Protein AF-A0A661JWR0-F1 (afdb_monomer_lite)

Foldseek 3Di:
DQVVLVVQVVVVPVVPDHAAAECQPCQDLVRQQCLVVCPVRDDLLRYAPDCVDPQPNALVSVDPPVGAQADPVLSVVLNPDPDSVVSSVSSCVSNPRDCSNHVSVVVVPDDDDD

Secondary structure (DSSP, 8-state):
-HHHHHHHHHHHHTSS----EE-GGGGSTTTGGGHHHHHHHS-GGGEE----S-----SGGG-TTTSTT--HHHHHHHHH--SHHHHHHHHHHHTT--THHHHGGGGT--PPP-

Sequence (114 aa):
MKEFYALMKDANGGGEVRLLADISALFLSTRVPLIPEVLETFPPECLLHGSDFPIPIDGWPHLPWVTHSVTPREYIRICRTKNPLDRDVRIKRAHGFADTILENAEGVFRLPPL

pLDDT: mean 86.72, std 9.86, range [54.56, 95.38]

Radius of gyration: 15.14 Å; chains: 1; bounding box: 49×21×42 Å

Structure (mmCIF, N/CA/C/O backbone):
data_AF-A0A661JWR0-F1
#
_entry.id   AF-A0A661JWR0-F1
#
loop_
_atom_site.group_PDB
_atom_site.id
_atom_site.type_symbol
_atom_site.label_atom_id
_atom_site.label_alt_id
_atom_site.label_comp_id
_atom_site.label_asym_id
_atom_site.label_entity_id
_atom_site.label_seq_id
_atom_site.pdbx_PDB_ins_code
_atom_site.Cartn_x
_atom_site.Cartn_y
_atom_site.Cartn_z
_atom_site.occupancy
_atom_site.B_iso_or_equiv
_atom_site.auth_seq_id
_atom_site.auth_comp_id
_atom_site.auth_asym_id
_atom_site.auth_atom_id
_atom_site.pdbx_PDB_model_num
ATOM 1 N N . MET A 1 1 ? 6.157 7.082 12.798 1.00 85.94 1 MET A N 1
ATOM 2 C CA . MET A 1 1 ? 4.800 6.483 12.739 1.00 85.94 1 MET A CA 1
ATOM 3 C C . MET A 1 1 ? 4.319 5.771 14.010 1.00 85.94 1 MET A C 1
ATOM 5 O O . MET A 1 1 ? 3.113 5.651 14.188 1.00 85.94 1 MET A O 1
ATOM 9 N N . LYS A 1 2 ? 5.202 5.308 14.907 1.00 89.75 2 LYS A N 1
ATOM 10 C CA . LYS A 1 2 ? 4.819 4.508 16.092 1.00 89.75 2 LYS A CA 1
ATOM 11 C C . LYS A 1 2 ? 3.806 5.181 17.030 1.00 89.75 2 LYS A C 1
ATOM 13 O O . LYS A 1 2 ? 2.887 4.519 17.494 1.00 89.75 2 LYS A O 1
ATOM 18 N N . GLU A 1 3 ? 3.933 6.487 17.264 1.00 91.94 3 GLU A N 1
ATOM 19 C CA . GLU A 1 3 ? 2.968 7.260 18.067 1.00 91.94 3 GLU A CA 1
ATOM 20 C C . GLU A 1 3 ? 1.581 7.308 17.414 1.00 91.94 3 GLU A C 1
ATOM 22 O O . GLU A 1 3 ? 0.570 7.125 18.086 1.00 91.94 3 GLU A O 1
ATOM 27 N N . PHE A 1 4 ? 1.527 7.469 16.087 1.00 89.69 4 PHE A N 1
ATOM 28 C CA . PHE A 1 4 ? 0.268 7.438 15.343 1.00 89.69 4 PHE A CA 1
ATOM 29 C C . PHE A 1 4 ? -0.388 6.054 15.398 1.00 89.69 4 PHE A C 1
ATOM 31 O O . PHE A 1 4 ? -1.594 5.950 15.602 1.00 89.69 4 PHE A O 1
ATOM 38 N N . TYR A 1 5 ? 0.401 4.980 15.303 1.00 91.56 5 TYR A N 1
ATOM 39 C CA . TYR A 1 5 ? -0.122 3.632 15.518 1.00 91.56 5 TYR A CA 1
ATOM 40 C C . TYR A 1 5 ? -0.629 3.418 16.949 1.00 91.56 5 TYR A C 1
ATOM 42 O O . TYR A 1 5 ? -1.679 2.807 17.130 1.00 91.56 5 TYR A O 1
ATOM 50 N N . ALA A 1 6 ? 0.060 3.945 17.964 1.00 91.94 6 ALA A N 1
ATOM 51 C CA . ALA A 1 6 ? -0.410 3.871 19.346 1.00 91.94 6 ALA A CA 1
ATOM 52 C C . ALA A 1 6 ? -1.775 4.559 19.511 1.00 91.94 6 ALA A C 1
ATOM 54 O O . ALA A 1 6 ? -2.670 3.981 20.123 1.00 91.94 6 ALA A O 1
ATOM 55 N N . LEU A 1 7 ? -1.959 5.726 18.885 1.00 90.50 7 LEU A N 1
ATOM 56 C CA . LEU A 1 7 ? -3.245 6.421 18.826 1.00 90.50 7 LEU A CA 1
ATOM 57 C C . LEU A 1 7 ? -4.321 5.585 18.119 1.00 90.50 7 LEU A C 1
ATOM 59 O O . LEU A 1 7 ? -5.424 5.449 18.639 1.00 90.50 7 LEU A O 1
ATOM 63 N N . MET A 1 8 ? -4.012 4.984 16.964 1.00 89.75 8 MET A N 1
ATOM 64 C CA . MET A 1 8 ? -4.961 4.103 16.269 1.00 89.75 8 MET A CA 1
ATOM 65 C C . MET A 1 8 ? -5.347 2.889 17.118 1.00 89.75 8 MET A C 1
ATOM 67 O O . MET A 1 8 ? -6.509 2.491 17.139 1.00 89.75 8 MET A O 1
ATOM 71 N N . LYS A 1 9 ? -4.378 2.294 17.819 1.00 90.69 9 LYS A N 1
ATOM 72 C CA . LYS A 1 9 ? -4.603 1.145 18.696 1.00 90.69 9 LYS A CA 1
ATOM 73 C C . LYS A 1 9 ? -5.495 1.508 19.881 1.00 90.69 9 LYS A C 1
ATOM 75 O O . LYS A 1 9 ? -6.385 0.730 20.207 1.00 90.69 9 LYS A O 1
ATOM 80 N N . ASP A 1 10 ? -5.256 2.660 20.502 1.00 91.25 10 ASP A N 1
ATOM 81 C CA . ASP A 1 10 ? -6.072 3.179 21.601 1.00 91.25 10 ASP A CA 1
ATOM 82 C C . ASP A 1 10 ? -7.519 3.418 21.145 1.00 91.25 10 ASP A C 1
ATOM 84 O O . ASP A 1 10 ? -8.451 2.846 21.710 1.00 91.25 10 ASP A O 1
ATOM 88 N N . ALA A 1 11 ? -7.701 4.128 20.026 1.00 87.25 11 ALA A N 1
ATOM 89 C CA . ALA A 1 11 ? -9.017 4.382 19.438 1.00 87.25 11 ALA A CA 1
ATOM 90 C C . ALA A 1 11 ? -9.779 3.091 19.084 1.00 87.25 11 ALA A C 1
ATOM 92 O O . ALA A 1 11 ? -10.981 2.993 19.322 1.00 87.25 11 ALA A O 1
ATOM 93 N N . ASN A 1 12 ? -9.080 2.077 18.565 1.00 88.69 12 ASN A N 1
ATOM 94 C CA . ASN A 1 12 ? -9.677 0.787 18.209 1.00 88.69 12 ASN A CA 1
ATOM 95 C C . ASN A 1 12 ? -9.955 -0.122 19.423 1.00 88.69 12 ASN A C 1
ATOM 97 O O . ASN A 1 12 ? -10.632 -1.139 19.274 1.00 88.69 12 ASN A O 1
ATOM 101 N N . GLY A 1 13 ? -9.447 0.207 20.616 1.00 85.56 13 GLY A N 1
ATOM 102 C CA . GLY A 1 13 ? -9.610 -0.603 21.827 1.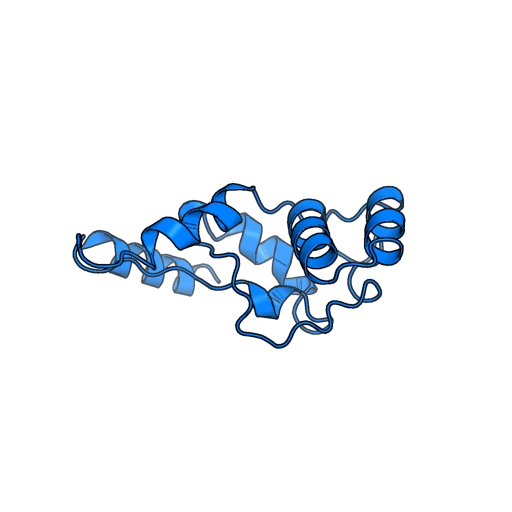00 85.56 13 GLY A CA 1
ATOM 103 C C . GLY A 1 13 ? -11.005 -0.529 22.456 1.00 85.56 13 GLY A C 1
ATOM 104 O O . GLY A 1 13 ? -11.396 -1.446 23.175 1.00 85.56 13 GLY A O 1
ATOM 105 N N . GLY A 1 14 ? -11.763 0.537 22.174 1.00 79.81 14 GLY A N 1
ATOM 106 C CA . GLY A 1 14 ? -13.074 0.804 22.780 1.00 79.81 14 GLY A CA 1
ATOM 107 C C . GLY A 1 14 ? -14.267 0.080 22.140 1.00 79.81 14 GLY A C 1
ATOM 108 O O . GLY A 1 14 ? -15.361 0.123 22.692 1.00 79.81 14 GLY A O 1
ATOM 109 N N . GLY A 1 15 ? -14.095 -0.578 20.987 1.00 70.75 15 GLY A N 1
ATOM 110 C CA . GLY A 1 15 ? -15.129 -1.400 20.334 1.00 70.75 15 GLY A CA 1
ATOM 111 C C . GLY A 1 15 ? -16.265 -0.647 19.620 1.00 70.75 15 GLY A C 1
ATOM 112 O O . GLY A 1 15 ? -16.935 -1.245 18.781 1.00 70.75 15 GLY A O 1
ATOM 113 N N . GLU A 1 16 ? -16.468 0.645 19.893 1.00 76.31 16 GLU A N 1
ATOM 114 C CA . GLU A 1 16 ? -17.500 1.468 19.234 1.00 76.31 16 GLU A CA 1
ATOM 115 C C . GLU A 1 16 ? -17.063 2.029 17.873 1.00 76.31 16 GLU A C 1
ATOM 117 O O . GLU A 1 16 ? -17.887 2.218 16.979 1.00 76.31 16 GLU A O 1
ATOM 122 N N . VAL A 1 17 ? -15.763 2.279 17.697 1.00 77.44 17 VAL A N 1
ATOM 123 C CA . VAL A 1 17 ? -15.186 2.858 16.478 1.00 77.44 17 VAL A CA 1
ATOM 124 C C . VAL A 1 17 ? -14.006 2.007 16.029 1.00 77.44 17 VAL A C 1
ATOM 126 O O . VAL A 1 17 ? -13.197 1.565 16.843 1.00 77.44 17 VAL A O 1
ATOM 129 N N . ARG A 1 18 ? -13.895 1.794 14.714 1.00 85.06 18 ARG A N 1
ATOM 130 C CA . ARG A 1 18 ? -12.725 1.170 14.094 1.00 85.06 18 ARG A CA 1
ATOM 131 C C . ARG A 1 18 ? -12.123 2.113 13.061 1.00 85.06 18 ARG A C 1
ATOM 133 O O . ARG A 1 18 ? -12.697 2.329 11.998 1.00 85.06 18 ARG A O 1
ATOM 140 N N . LEU A 1 19 ? -10.958 2.659 13.382 1.00 88.19 19 LEU A N 1
ATOM 141 C CA . LEU A 1 19 ? -10.127 3.438 12.480 1.00 88.19 19 LEU A CA 1
ATOM 142 C C . LEU A 1 19 ? -9.335 2.506 11.563 1.00 88.19 19 LEU A C 1
ATOM 144 O O . LEU A 1 19 ? -8.656 1.585 12.029 1.00 88.19 19 LEU A O 1
ATOM 148 N N . LEU A 1 20 ? -9.389 2.799 10.266 1.00 89.69 20 LEU A N 1
ATOM 149 C CA . LEU A 1 20 ? -8.556 2.196 9.230 1.00 89.69 20 LEU A CA 1
ATOM 150 C C . LEU A 1 20 ? -7.820 3.302 8.472 1.00 89.69 20 LEU A C 1
ATOM 152 O O . LEU A 1 20 ? -8.356 4.395 8.285 1.00 89.69 20 LEU A O 1
ATOM 156 N N . ALA A 1 21 ? -6.600 3.017 8.031 1.00 90.69 21 ALA A N 1
ATOM 157 C CA . ALA A 1 21 ? -5.790 3.944 7.255 1.00 90.69 21 ALA A CA 1
ATOM 158 C C . ALA A 1 21 ? -5.874 3.614 5.760 1.00 90.69 21 ALA A C 1
ATOM 160 O O . ALA A 1 21 ? -5.427 2.548 5.337 1.00 90.69 21 ALA A O 1
ATO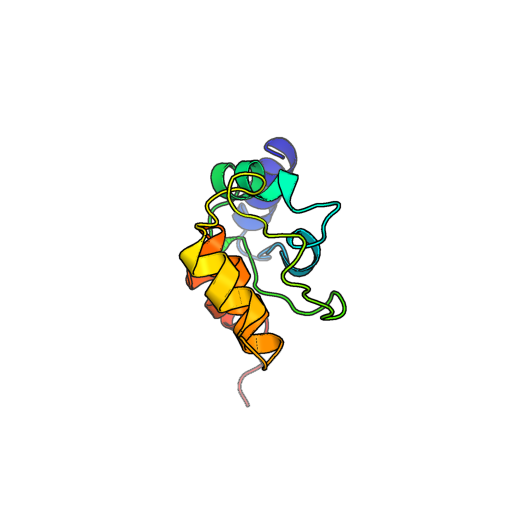M 161 N N . ASP A 1 22 ? -6.400 4.542 4.957 1.00 90.88 22 ASP A N 1
ATOM 162 C CA . ASP A 1 22 ? -6.278 4.465 3.500 1.00 90.88 22 ASP A CA 1
ATOM 163 C C . ASP A 1 22 ? -4.814 4.664 3.077 1.00 90.88 22 ASP A C 1
ATOM 165 O O . ASP A 1 22 ? -4.162 5.649 3.436 1.00 90.88 22 ASP A O 1
ATOM 169 N N . ILE A 1 23 ? -4.301 3.719 2.290 1.00 91.38 23 ILE A N 1
ATOM 170 C CA . ILE A 1 23 ? -2.937 3.736 1.766 1.00 91.38 23 ILE A CA 1
ATOM 171 C C . ILE A 1 23 ? -2.816 4.275 0.332 1.00 91.38 23 ILE A C 1
ATOM 173 O O . ILE A 1 23 ? -1.712 4.278 -0.211 1.00 91.38 23 ILE A O 1
ATOM 177 N N . SER A 1 24 ? -3.904 4.722 -0.302 1.00 88.06 24 SER A N 1
ATOM 178 C CA . SER A 1 24 ? -3.947 5.185 -1.700 1.00 88.06 24 SER A CA 1
ATOM 179 C C . SER A 1 24 ? -2.825 6.176 -2.037 1.00 88.06 24 SER A C 1
ATOM 181 O O . SER A 1 24 ? -2.116 6.021 -3.031 1.00 88.06 24 SER A O 1
ATOM 183 N N . ALA A 1 25 ? -2.571 7.142 -1.154 1.00 88.31 25 ALA A N 1
ATOM 184 C CA . ALA A 1 25 ? -1.556 8.163 -1.376 1.00 88.31 25 ALA A CA 1
ATOM 185 C C . ALA A 1 25 ? -0.102 7.697 -1.146 1.00 88.31 25 ALA A C 1
ATOM 187 O O . ALA A 1 25 ? 0.823 8.424 -1.510 1.00 88.31 25 ALA A O 1
ATOM 188 N N . LEU A 1 26 ? 0.149 6.524 -0.550 1.00 89.38 26 LEU A N 1
ATOM 189 C CA . LEU A 1 26 ? 1.517 6.048 -0.279 1.00 89.38 26 LEU A CA 1
ATOM 190 C C . LEU A 1 26 ? 2.307 5.727 -1.549 1.00 89.38 26 LEU A C 1
ATOM 192 O O . LEU A 1 26 ? 3.534 5.761 -1.532 1.00 89.38 26 LEU A O 1
ATOM 196 N N . PHE A 1 27 ? 1.621 5.445 -2.653 1.00 88.25 27 PHE A N 1
ATOM 197 C CA . PHE A 1 27 ? 2.242 4.982 -3.895 1.00 88.25 27 PHE A CA 1
ATOM 198 C C . PHE A 1 27 ? 2.714 6.119 -4.810 1.00 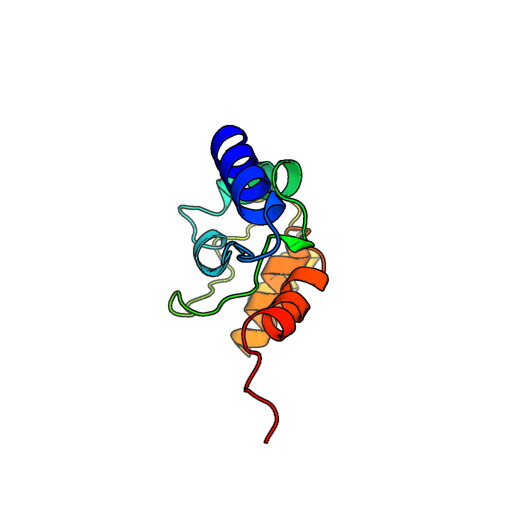88.25 27 PHE A C 1
ATOM 200 O O . PHE A 1 27 ? 3.212 5.876 -5.905 1.00 88.25 27 PHE A O 1
ATOM 207 N N . LEU A 1 28 ? 2.619 7.366 -4.349 1.00 86.25 28 LEU A N 1
ATOM 208 C CA . LEU A 1 28 ? 3.195 8.519 -5.033 1.00 86.25 28 LEU A CA 1
ATOM 209 C C . LEU A 1 28 ? 4.719 8.524 -4.906 1.00 86.25 28 LEU A C 1
ATOM 211 O O . LEU A 1 28 ? 5.271 8.124 -3.882 1.00 86.25 28 LEU A O 1
ATOM 215 N N . SER A 1 29 ? 5.408 9.096 -5.893 1.00 84.69 29 SER A N 1
ATOM 216 C CA . SER A 1 29 ? 6.872 9.252 -5.873 1.00 84.69 29 SER A CA 1
ATOM 217 C C . SER A 1 29 ? 7.404 9.952 -4.616 1.00 84.69 29 SER A C 1
ATOM 219 O O . SER A 1 29 ? 8.495 9.640 -4.153 1.00 84.69 29 SER A O 1
ATOM 221 N N . THR A 1 30 ? 6.624 10.861 -4.030 1.00 87.31 30 THR A N 1
ATOM 222 C CA . THR A 1 30 ? 6.983 11.596 -2.809 1.00 87.31 30 THR A CA 1
ATOM 223 C C . THR A 1 30 ? 6.776 10.801 -1.519 1.00 87.31 30 THR A C 1
ATOM 225 O O . THR A 1 30 ? 7.301 11.198 -0.483 1.00 87.31 30 THR A O 1
ATOM 228 N N . ARG A 1 31 ? 6.005 9.705 -1.552 1.00 89.44 31 ARG A N 1
ATOM 229 C CA . ARG A 1 31 ? 5.582 8.946 -0.359 1.00 89.44 31 ARG A CA 1
ATOM 230 C C . ARG A 1 31 ? 5.975 7.470 -0.396 1.00 89.44 31 ARG A C 1
ATOM 232 O O . ARG A 1 31 ? 6.044 6.857 0.664 1.00 89.44 31 ARG A O 1
ATOM 239 N N . VAL A 1 32 ? 6.346 6.932 -1.560 1.00 89.94 32 VAL A N 1
ATOM 240 C CA . VAL A 1 32 ? 6.832 5.552 -1.721 1.00 89.94 32 VAL A CA 1
ATOM 241 C C . VAL A 1 32 ? 8.005 5.192 -0.788 1.00 89.94 32 VAL A C 1
ATOM 243 O O . VAL A 1 32 ? 8.040 4.047 -0.332 1.00 89.94 32 VAL A O 1
ATOM 246 N N . PRO A 1 33 ? 8.916 6.113 -0.387 1.00 91.25 33 PRO A N 1
ATOM 247 C CA . PRO A 1 33 ? 9.961 5.781 0.583 1.00 91.25 33 PRO A CA 1
ATOM 248 C C . PRO A 1 33 ? 9.438 5.459 1.992 1.00 91.25 33 PRO A C 1
ATOM 250 O O . PRO A 1 33 ? 10.179 4.886 2.783 1.00 91.25 33 PRO A O 1
ATOM 253 N N . LEU A 1 34 ? 8.185 5.805 2.315 1.00 92.94 34 LEU A N 1
ATOM 254 C CA . LEU A 1 34 ? 7.561 5.537 3.618 1.00 92.94 34 LEU A CA 1
ATOM 255 C C . LEU A 1 34 ? 7.005 4.111 3.736 1.00 92.94 34 LEU A C 1
ATOM 257 O O . LEU A 1 34 ? 6.716 3.661 4.842 1.00 92.94 34 LEU A O 1
ATOM 261 N N . ILE A 1 35 ? 6.859 3.392 2.619 1.00 93.56 35 ILE A N 1
ATOM 262 C CA . ILE A 1 35 ? 6.276 2.043 2.579 1.00 93.56 35 ILE A CA 1
ATOM 263 C C . ILE A 1 35 ? 6.935 1.060 3.570 1.00 93.56 35 ILE A C 1
ATOM 265 O O . ILE A 1 35 ? 6.185 0.369 4.257 1.00 93.56 35 ILE A O 1
ATOM 269 N N . PRO A 1 36 ? 8.278 0.984 3.705 1.00 94.50 36 PRO A N 1
ATOM 270 C CA . PRO A 1 36 ? 8.910 0.102 4.689 1.00 94.50 36 PRO A CA 1
ATOM 271 C C . PRO A 1 36 ? 8.459 0.381 6.124 1.00 94.50 36 PRO A C 1
ATOM 273 O O . PRO A 1 36 ? 8.083 -0.546 6.834 1.00 94.50 36 PRO A O 1
ATOM 276 N N . GLU A 1 37 ? 8.445 1.656 6.536 1.00 95.06 37 GLU A N 1
ATOM 277 C CA . GLU A 1 37 ? 8.048 2.035 7.898 1.00 95.06 37 GLU A CA 1
ATOM 278 C C . GLU A 1 37 ? 6.563 1.725 8.138 1.00 95.06 37 GLU A C 1
ATOM 280 O O . GLU A 1 37 ? 6.202 1.277 9.226 1.00 95.06 37 GLU A O 1
ATOM 285 N N . VAL A 1 38 ? 5.704 1.900 7.124 1.00 94.88 38 VAL A N 1
ATOM 286 C CA . VAL A 1 38 ? 4.282 1.532 7.213 1.00 94.88 38 VAL A CA 1
ATOM 287 C C . VAL A 1 38 ? 4.111 0.029 7.421 1.00 94.88 38 VAL A C 1
ATOM 289 O O . VAL A 1 38 ? 3.382 -0.362 8.330 1.00 94.88 38 VAL A O 1
ATOM 292 N N . LEU A 1 39 ? 4.787 -0.802 6.621 1.00 94.88 39 LEU A N 1
ATOM 293 C CA . LEU A 1 39 ? 4.702 -2.265 6.717 1.00 94.88 39 LEU A CA 1
ATOM 294 C C . LEU A 1 39 ? 5.224 -2.797 8.055 1.00 94.88 39 LEU A C 1
ATOM 296 O O . LEU A 1 39 ? 4.690 -3.771 8.575 1.00 94.88 39 LEU A O 1
ATOM 300 N N . GLU A 1 40 ? 6.258 -2.167 8.613 1.00 95.06 40 GLU A N 1
ATOM 301 C CA . GLU A 1 40 ? 6.799 -2.537 9.923 1.00 95.06 40 GLU A CA 1
ATOM 302 C C . GLU A 1 40 ? 5.883 -2.089 11.075 1.00 95.06 40 GLU A C 1
ATOM 304 O O . GLU A 1 40 ? 5.786 -2.764 12.099 1.00 95.06 40 GLU A O 1
ATOM 309 N N . THR A 1 41 ? 5.222 -0.937 10.928 1.00 95.38 41 THR A N 1
ATOM 310 C CA . THR A 1 41 ? 4.504 -0.288 12.033 1.00 95.38 41 THR A CA 1
ATOM 311 C C . THR A 1 41 ? 3.042 -0.717 12.138 1.00 95.38 41 THR A C 1
ATOM 313 O O . THR A 1 41 ? 2.547 -0.890 13.253 1.00 95.38 41 THR A O 1
ATOM 316 N N . PHE A 1 42 ? 2.331 -0.840 11.014 1.00 94.19 42 PHE A N 1
ATOM 317 C CA . PHE A 1 42 ? 0.882 -1.041 11.011 1.00 94.19 42 PHE A CA 1
ATOM 318 C C . PHE A 1 42 ? 0.516 -2.479 10.644 1.00 94.19 42 PHE A C 1
ATOM 320 O O . PHE A 1 42 ? 0.943 -2.971 9.598 1.00 94.19 42 PHE A O 1
ATOM 327 N N . PRO A 1 43 ? -0.327 -3.144 11.451 1.00 93.00 43 PRO A N 1
ATOM 328 C CA . PRO A 1 43 ? -0.832 -4.460 11.105 1.00 93.00 43 PRO A CA 1
ATOM 329 C C . PRO A 1 43 ? -1.776 -4.356 9.887 1.00 93.00 43 PRO A C 1
ATOM 331 O O . PRO A 1 43 ? -2.495 -3.354 9.761 1.00 93.00 43 PRO A O 1
ATOM 334 N N . PRO A 1 44 ? -1.804 -5.356 8.983 1.00 93.94 44 PRO A N 1
ATOM 335 C CA . PRO A 1 44 ? -2.613 -5.308 7.762 1.00 93.94 44 PRO A CA 1
ATOM 336 C C . PRO A 1 44 ? -4.102 -5.036 8.001 1.00 93.94 44 PRO A C 1
ATOM 338 O O . PRO A 1 44 ? -4.747 -4.388 7.185 1.00 93.94 44 PRO A O 1
ATOM 341 N N . GLU A 1 45 ? -4.653 -5.471 9.133 1.00 91.19 45 GLU A N 1
ATOM 342 C CA . GLU A 1 45 ? -6.062 -5.320 9.521 1.00 91.19 45 GLU A CA 1
ATOM 343 C C . GLU A 1 45 ? -6.455 -3.869 9.849 1.00 91.19 45 GLU A C 1
ATOM 345 O O . GLU A 1 45 ? -7.643 -3.572 10.012 1.00 91.19 45 GLU A O 1
ATOM 350 N N . CYS A 1 46 ? -5.467 -2.978 9.977 1.00 91.56 46 CYS A N 1
ATOM 351 C CA . CYS A 1 46 ? -5.645 -1.540 10.170 1.00 91.56 46 CYS A CA 1
ATOM 352 C C . CYS A 1 46 ? -5.483 -0.740 8.868 1.00 91.56 46 CYS A C 1
ATOM 354 O O . CYS A 1 46 ? -5.645 0.480 8.890 1.00 91.56 46 CYS A O 1
ATOM 356 N N . LEU A 1 47 ? -5.142 -1.388 7.752 1.00 94.00 47 LEU A N 1
ATOM 357 C CA . LEU A 1 47 ? -4.867 -0.735 6.474 1.00 94.00 47 LEU A CA 1
ATOM 358 C C . LEU A 1 47 ? -5.983 -1.014 5.471 1.00 94.00 47 LEU A C 1
ATOM 360 O O . LEU A 1 47 ? -6.514 -2.117 5.405 1.00 94.00 47 LEU A O 1
ATOM 364 N N . LEU A 1 48 ? -6.317 -0.026 4.656 1.00 92.62 48 LEU A N 1
ATOM 365 C CA . LEU A 1 48 ? -7.390 -0.105 3.678 1.00 92.62 48 LEU A CA 1
ATOM 366 C C . LEU A 1 48 ? -6.849 0.188 2.283 1.00 92.62 48 LEU A C 1
ATOM 368 O O . LEU A 1 48 ? -6.192 1.205 2.060 1.00 92.62 48 LEU A O 1
ATOM 372 N N . HIS A 1 49 ? -7.173 -0.675 1.325 1.00 90.56 49 HIS A N 1
ATOM 373 C CA . HIS A 1 49 ? -7.086 -0.329 -0.085 1.00 90.56 49 HIS A CA 1
ATOM 374 C C . HIS A 1 49 ? -8.145 0.727 -0.408 1.00 90.56 49 HIS A C 1
ATOM 376 O O . HIS A 1 49 ? -9.298 0.392 -0.665 1.00 90.56 49 HIS A O 1
ATOM 382 N N . GLY A 1 50 ? -7.763 1.999 -0.387 1.00 80.69 50 GLY A N 1
ATOM 383 C CA . GLY A 1 50 ? -8.601 3.066 -0.913 1.00 80.69 50 GLY A CA 1
ATOM 384 C C . GLY A 1 50 ? -8.209 3.472 -2.328 1.00 80.69 50 GLY A C 1
ATOM 385 O O . GLY A 1 50 ? -7.127 3.144 -2.838 1.00 80.69 50 GLY A O 1
ATOM 386 N N . SER A 1 51 ? -9.127 4.213 -2.941 1.00 68.38 51 SER A N 1
ATOM 387 C CA . SER A 1 51 ? -8.996 4.846 -4.256 1.00 68.38 51 SER A CA 1
ATOM 388 C C . SER A 1 51 ? -9.286 6.351 -4.203 1.00 68.38 51 SER A C 1
ATOM 390 O O . SER A 1 51 ? -9.539 6.958 -5.241 1.00 68.38 51 SER A O 1
ATOM 392 N N . ASP A 1 52 ? -9.307 6.945 -3.005 1.00 69.31 52 ASP A N 1
ATOM 393 C CA . ASP A 1 52 ? -9.754 8.330 -2.790 1.00 69.31 52 ASP A CA 1
ATOM 394 C C . ASP A 1 52 ? -8.751 9.361 -3.322 1.00 69.31 52 ASP A C 1
ATOM 396 O O . ASP A 1 52 ? -9.103 10.505 -3.615 1.00 69.31 52 ASP A O 1
ATOM 400 N N . PHE A 1 53 ? -7.494 8.955 -3.502 1.00 70.75 53 PHE A N 1
ATOM 401 C CA . PHE A 1 53 ? -6.525 9.720 -4.272 1.00 70.75 53 PHE A CA 1
ATOM 402 C C . PHE A 1 53 ? -6.699 9.397 -5.765 1.00 70.75 53 PHE A C 1
ATOM 404 O O . PHE A 1 53 ? -6.801 8.212 -6.098 1.00 70.75 53 PHE A O 1
ATOM 411 N N . PRO A 1 54 ? -6.729 10.397 -6.679 1.00 66.19 54 PRO A N 1
ATOM 412 C CA . PRO A 1 54 ? -6.899 10.132 -8.105 1.00 66.19 54 PRO A CA 1
ATOM 413 C C . PRO A 1 54 ? -5.895 9.070 -8.553 1.00 66.19 54 PRO A C 1
ATOM 415 O O . PRO A 1 54 ? -4.767 9.049 -8.064 1.00 66.19 54 PRO A O 1
ATOM 418 N N . ILE A 1 55 ? -6.309 8.195 -9.473 1.00 60.22 55 ILE A N 1
ATOM 419 C CA . ILE A 1 55 ? -5.507 7.063 -9.952 1.00 60.22 55 ILE A CA 1
ATOM 420 C C . ILE A 1 55 ? -4.713 7.450 -11.225 1.00 60.22 55 ILE A C 1
ATOM 422 O O . ILE A 1 55 ? -5.056 6.986 -12.312 1.00 60.22 55 ILE A O 1
ATOM 426 N N . PRO A 1 56 ? -3.627 8.252 -11.173 1.00 56.44 56 PRO A N 1
ATOM 427 C CA . PRO A 1 56 ? -2.520 8.119 -12.101 1.00 56.44 56 PRO A CA 1
ATOM 428 C C . PRO A 1 56 ? -1.428 7.321 -11.392 1.00 56.44 56 PRO A C 1
ATOM 430 O O . PRO A 1 56 ? -0.480 7.860 -10.823 1.00 56.44 56 PRO A O 1
ATOM 433 N N . ILE A 1 57 ? -1.604 6.002 -11.379 1.00 69.75 57 ILE A N 1
ATOM 434 C CA . ILE A 1 57 ? -0.606 5.096 -10.825 1.00 69.75 57 ILE A CA 1
ATOM 435 C C . ILE A 1 57 ? 0.378 4.774 -11.940 1.00 69.75 57 ILE A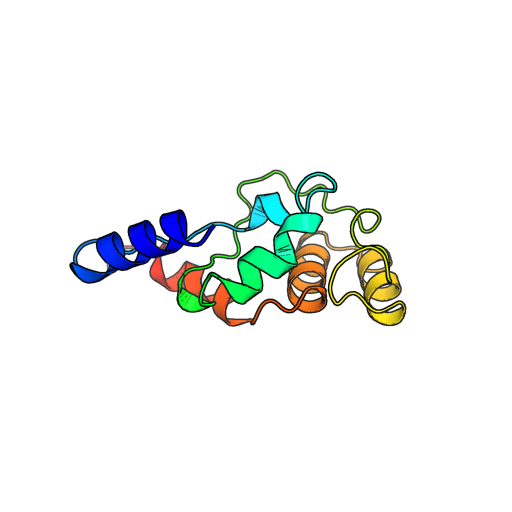 C 1
ATOM 437 O O . ILE A 1 57 ? 0.196 3.852 -12.749 1.00 69.75 57 ILE A O 1
ATOM 441 N N . ASP A 1 58 ? 1.393 5.619 -12.029 1.00 74.81 58 ASP A N 1
ATOM 442 C CA . ASP A 1 58 ? 2.510 5.413 -12.929 1.00 74.81 58 ASP A CA 1
ATOM 443 C C . ASP A 1 58 ? 3.386 4.273 -12.416 1.00 74.81 58 ASP A C 1
ATOM 445 O O . ASP A 1 58 ? 3.554 4.083 -11.218 1.00 74.81 58 ASP A O 1
ATOM 449 N N . GLY A 1 59 ? 3.964 3.488 -13.326 1.00 76.19 59 GLY A N 1
ATOM 450 C CA . GLY A 1 59 ? 4.934 2.458 -12.942 1.00 76.19 59 GLY A CA 1
ATOM 451 C C . GLY A 1 59 ? 6.271 3.052 -12.489 1.00 76.19 59 GLY A C 1
ATOM 452 O O . GLY A 1 59 ? 6.967 2.444 -11.683 1.00 76.19 59 GLY A O 1
ATOM 453 N N . TRP A 1 60 ? 6.613 4.248 -12.984 1.00 83.69 60 TRP A N 1
ATOM 454 C CA . TRP A 1 60 ? 7.904 4.915 -12.780 1.00 83.69 60 TRP A CA 1
ATOM 455 C C . TRP A 1 60 ? 8.335 5.065 -11.312 1.00 83.69 60 TRP A C 1
ATOM 457 O O . TRP A 1 60 ? 9.500 4.805 -11.032 1.00 83.69 60 TRP A O 1
ATOM 467 N N . PRO A 1 61 ? 7.468 5.441 -10.354 1.00 84.94 61 PRO A N 1
ATOM 468 C CA . PRO A 1 61 ? 7.864 5.540 -8.954 1.00 84.94 61 PRO A CA 1
ATOM 469 C C . PRO A 1 61 ? 8.352 4.220 -8.349 1.00 84.94 61 PRO A C 1
ATOM 471 O O . PRO A 1 61 ? 9.069 4.259 -7.361 1.00 84.94 61 PRO A O 1
ATOM 474 N N . HIS A 1 62 ? 8.013 3.067 -8.931 1.00 89.12 62 HIS 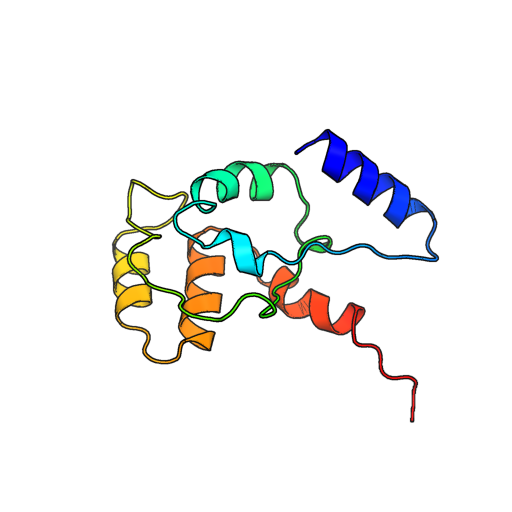A N 1
ATOM 475 C CA . HIS A 1 62 ? 8.219 1.737 -8.349 1.00 89.12 62 HIS A CA 1
ATOM 476 C C . HIS A 1 62 ? 9.462 1.033 -8.915 1.00 89.12 62 HIS A C 1
ATOM 478 O O . HIS A 1 62 ? 9.435 -0.161 -9.217 1.00 89.12 62 HIS A O 1
ATOM 484 N N . LEU A 1 63 ? 10.555 1.777 -9.120 1.00 88.62 63 LEU A N 1
ATOM 485 C CA . LEU A 1 63 ? 11.784 1.239 -9.706 1.00 88.62 63 LEU A CA 1
ATOM 486 C C . LEU A 1 63 ? 12.403 0.138 -8.823 1.00 88.62 63 LEU A C 1
ATOM 488 O O . LEU A 1 63 ? 12.528 0.329 -7.604 1.00 88.62 63 LEU A O 1
ATOM 492 N N . PRO A 1 64 ? 12.863 -0.977 -9.425 1.00 89.06 64 PRO A N 1
ATOM 493 C CA . PRO A 1 64 ? 13.633 -1.993 -8.720 1.00 89.06 64 PRO A CA 1
ATOM 494 C C . PRO A 1 64 ? 14.887 -1.398 -8.089 1.00 89.06 64 PRO A C 1
ATOM 496 O O . PRO A 1 64 ? 15.496 -0.492 -8.658 1.00 89.06 64 PRO A O 1
ATOM 499 N N . TRP A 1 65 ? 15.278 -1.924 -6.928 1.00 84.31 65 TRP A N 1
ATOM 500 C CA . TRP A 1 65 ? 16.454 -1.498 -6.147 1.00 84.31 65 TRP A CA 1
ATOM 501 C C . TRP A 1 65 ? 16.407 -0.069 -5.580 1.00 84.31 65 TRP A C 1
ATOM 503 O O . TRP A 1 65 ? 17.185 0.240 -4.685 1.00 84.31 65 TRP A O 1
ATOM 513 N N . VAL A 1 66 ? 15.494 0.780 -6.057 1.00 85.38 66 VAL A N 1
ATOM 514 C CA . VAL A 1 66 ? 15.228 2.119 -5.508 1.00 85.38 66 VAL A CA 1
ATOM 515 C C . VAL A 1 66 ? 14.095 2.060 -4.493 1.00 85.38 66 VAL A C 1
ATOM 517 O O . VAL A 1 66 ? 14.161 2.687 -3.440 1.00 85.38 66 VAL A O 1
ATOM 520 N N . THR A 1 67 ? 13.050 1.293 -4.808 1.00 84.94 67 THR A N 1
ATOM 521 C CA . THR A 1 67 ? 11.869 1.168 -3.957 1.00 84.94 67 THR A CA 1
ATOM 522 C C . THR A 1 67 ? 11.756 -0.209 -3.330 1.00 84.94 67 THR A C 1
ATOM 524 O O . THR A 1 67 ? 12.194 -1.220 -3.882 1.00 84.94 67 THR A O 1
ATOM 527 N N . HIS A 1 68 ? 11.186 -0.230 -2.129 1.00 86.31 68 HIS A N 1
ATOM 528 C CA . HIS A 1 68 ? 11.134 -1.410 -1.281 1.00 86.31 68 HIS A CA 1
ATOM 529 C C . HIS A 1 68 ? 10.433 -2.590 -1.958 1.00 86.31 68 HIS A C 1
ATOM 531 O O . HIS A 1 68 ? 9.323 -2.442 -2.459 1.00 86.31 68 HIS A O 1
ATOM 537 N N . SER A 1 69 ? 11.056 -3.769 -1.902 1.00 89.44 69 SER A N 1
ATOM 538 C CA . SER A 1 69 ? 10.494 -5.067 -2.317 1.00 89.44 69 SER A CA 1
ATOM 539 C C . SER A 1 69 ? 10.153 -5.254 -3.804 1.00 89.44 69 SER A C 1
ATOM 541 O O . SER A 1 69 ? 9.855 -6.376 -4.218 1.00 89.44 69 SER A O 1
ATOM 543 N N . VAL A 1 70 ? 10.288 -4.229 -4.653 1.00 92.44 70 VAL A N 1
ATOM 544 C CA . VAL A 1 70 ? 9.987 -4.370 -6.084 1.00 92.44 70 VAL A CA 1
ATOM 545 C C . VAL A 1 70 ? 11.141 -5.044 -6.821 1.00 92.44 70 VAL A C 1
ATOM 547 O O . VAL A 1 70 ? 12.253 -4.525 -6.923 1.00 92.44 70 VAL A O 1
ATOM 550 N N . THR A 1 71 ? 10.863 -6.213 -7.396 1.00 93.94 71 THR A N 1
ATOM 551 C CA . THR A 1 71 ? 11.812 -6.917 -8.269 1.00 93.94 71 THR A CA 1
ATOM 552 C C . THR A 1 71 ? 11.741 -6.392 -9.709 1.00 93.94 71 THR A C 1
ATOM 554 O O . THR A 1 71 ? 10.684 -5.918 -10.138 1.00 93.94 71 THR A O 1
ATOM 557 N N . PRO A 1 72 ? 12.798 -6.557 -10.531 1.00 94.00 72 PRO A N 1
ATOM 558 C CA . PRO A 1 72 ? 12.746 -6.210 -11.956 1.00 94.00 72 PRO A CA 1
ATOM 559 C C . PRO A 1 72 ? 11.597 -6.880 -12.715 1.00 94.00 72 PRO A C 1
ATOM 561 O O . PRO A 1 72 ? 10.980 -6.275 -13.592 1.00 94.00 72 PRO A O 1
ATOM 564 N N . ARG A 1 73 ? 11.265 -8.125 -12.351 1.00 94.81 73 ARG A N 1
ATOM 565 C CA . ARG A 1 73 ? 10.147 -8.863 -12.948 1.00 94.81 73 ARG A CA 1
ATOM 566 C C . ARG A 1 73 ? 8.803 -8.226 -12.604 1.00 94.81 73 ARG A C 1
ATOM 568 O O . ARG A 1 73 ? 7.963 -8.100 -13.495 1.00 94.81 73 ARG A O 1
ATOM 575 N N . GLU A 1 74 ? 8.599 -7.838 -11.347 1.00 94.31 74 GLU A N 1
ATOM 576 C CA . GLU A 1 74 ? 7.367 -7.158 -10.937 1.00 94.31 74 GL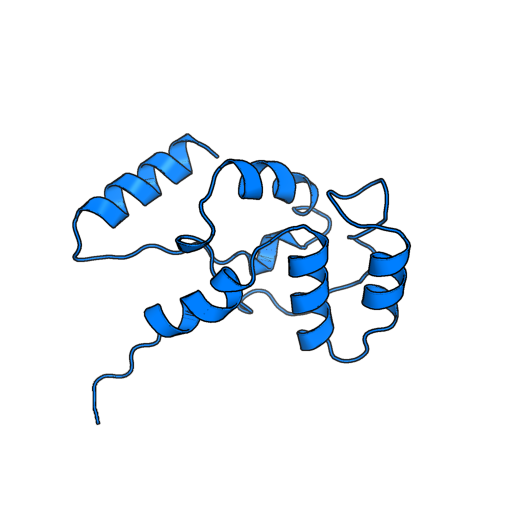U A CA 1
ATOM 577 C C . GLU A 1 74 ? 7.253 -5.773 -11.562 1.00 94.31 74 GLU A C 1
ATOM 579 O O . GLU A 1 74 ? 6.199 -5.448 -12.097 1.00 94.31 74 GLU A O 1
ATOM 584 N N . TYR A 1 75 ? 8.346 -5.015 -11.643 1.00 94.56 75 TYR A N 1
ATOM 585 C CA . TYR A 1 75 ? 8.353 -3.727 -12.336 1.00 94.56 75 TYR A CA 1
ATOM 586 C C . TYR A 1 75 ? 7.910 -3.841 -13.802 1.00 94.56 75 TYR A C 1
ATOM 588 O O . TYR A 1 75 ? 7.018 -3.121 -14.249 1.00 94.56 75 TYR A O 1
ATOM 596 N N . ILE A 1 76 ? 8.448 -4.813 -14.552 1.00 94.44 76 ILE A N 1
ATOM 597 C CA . ILE A 1 76 ? 8.015 -5.064 -15.937 1.00 94.44 76 ILE A CA 1
ATOM 598 C C . ILE A 1 76 ? 6.516 -5.389 -15.994 1.00 94.44 76 ILE A C 1
ATOM 600 O O . ILE A 1 76 ? 5.814 -4.934 -16.900 1.00 94.44 76 ILE A O 1
ATOM 604 N N . ARG A 1 77 ? 6.007 -6.179 -15.043 1.00 94.62 77 ARG A N 1
ATOM 605 C CA . ARG A 1 77 ? 4.582 -6.530 -14.973 1.00 94.62 77 ARG A CA 1
ATOM 606 C C . ARG A 1 77 ? 3.710 -5.314 -14.658 1.00 94.62 77 ARG A C 1
ATOM 608 O O . ARG A 1 77 ? 2.666 -5.161 -15.289 1.00 94.62 77 ARG A O 1
ATOM 615 N N . ILE A 1 78 ? 4.139 -4.448 -13.743 1.00 93.12 78 ILE A N 1
ATOM 616 C CA . ILE A 1 78 ? 3.475 -3.181 -13.406 1.00 93.12 78 ILE A CA 1
ATOM 617 C C . ILE A 1 78 ? 3.359 -2.309 -14.658 1.00 93.12 78 ILE A C 1
ATOM 619 O O . ILE A 1 78 ? 2.246 -1.978 -15.069 1.00 93.12 78 ILE A O 1
ATOM 623 N N . CYS A 1 79 ? 4.477 -2.045 -15.338 1.00 92.50 79 CYS A N 1
ATOM 624 C CA . CYS A 1 79 ? 4.515 -1.205 -16.538 1.00 92.50 79 CYS A CA 1
ATOM 625 C C . CYS A 1 79 ? 3.682 -1.766 -17.704 1.00 92.50 79 CYS A C 1
ATOM 627 O O . CYS A 1 79 ? 3.139 -1.006 -18.500 1.00 92.50 79 CYS A O 1
ATOM 629 N N . ARG A 1 80 ? 3.556 -3.096 -17.816 1.00 93.81 80 ARG A N 1
ATOM 630 C CA . ARG A 1 80 ? 2.752 -3.752 -18.865 1.00 93.81 80 ARG A CA 1
ATOM 631 C C . ARG A 1 80 ? 1.260 -3.855 -18.540 1.00 93.81 80 ARG A C 1
ATOM 633 O O . ARG A 1 80 ? 0.473 -4.145 -19.440 1.00 93.81 80 ARG A O 1
ATOM 640 N N . THR A 1 81 ? 0.857 -3.660 -17.286 1.00 93.69 81 THR A N 1
ATOM 641 C CA . THR A 1 81 ? -0.550 -3.771 -16.882 1.00 93.69 81 THR A CA 1
ATOM 642 C C . THR A 1 81 ? -1.316 -2.555 -17.399 1.00 93.69 81 THR A C 1
ATOM 644 O O . THR A 1 81 ? -0.989 -1.429 -17.038 1.00 93.69 81 THR A O 1
ATOM 647 N N . LYS A 1 82 ? -2.303 -2.766 -18.279 1.00 90.94 82 LYS A N 1
ATOM 648 C CA . LYS A 1 82 ? -3.051 -1.677 -18.939 1.00 90.94 82 LYS A CA 1
ATOM 649 C C . LYS A 1 82 ? -4.152 -1.093 -18.060 1.00 90.94 82 LYS A C 1
ATOM 651 O O . LYS A 1 82 ? -4.319 0.120 -18.036 1.00 90.94 82 LYS A O 1
ATOM 656 N N . ASN A 1 83 ? -4.890 -1.959 -17.370 1.00 90.56 83 ASN A N 1
ATOM 657 C CA . ASN A 1 83 ? -5.955 -1.550 -16.468 1.00 90.56 83 ASN A CA 1
ATOM 658 C C . ASN A 1 83 ? -5.336 -0.870 -15.230 1.00 90.56 83 ASN A C 1
ATOM 660 O O . ASN A 1 83 ? -4.516 -1.498 -14.555 1.00 90.56 83 ASN A O 1
ATOM 664 N N . PRO A 1 84 ? -5.689 0.391 -14.932 1.00 87.38 84 PRO A N 1
ATOM 665 C CA . PRO A 1 84 ? -5.123 1.115 -13.799 1.00 87.38 84 PRO A CA 1
ATOM 666 C C . PRO A 1 84 ? -5.469 0.475 -12.445 1.00 87.38 84 PRO A C 1
ATOM 668 O O . PRO A 1 84 ? -4.626 0.494 -11.552 1.00 87.38 84 PRO A O 1
ATOM 671 N N . LEU A 1 85 ? -6.638 -0.162 -12.310 1.00 88.62 85 LEU A N 1
ATOM 672 C CA . LEU A 1 85 ? -7.043 -0.857 -11.081 1.00 88.62 85 LEU A CA 1
ATOM 673 C C . LEU A 1 85 ? -6.186 -2.106 -10.843 1.00 88.62 85 LEU A C 1
ATOM 675 O O . LEU A 1 85 ? -5.636 -2.307 -9.763 1.00 88.62 85 LEU A O 1
ATOM 679 N N . ASP A 1 86 ? -5.984 -2.910 -11.890 1.00 91.88 86 ASP A N 1
ATOM 680 C CA . ASP A 1 86 ? -5.118 -4.092 -11.807 1.00 91.88 86 ASP A CA 1
ATOM 681 C C . ASP A 1 86 ? -3.664 -3.698 -11.513 1.00 91.88 86 ASP A C 1
ATOM 683 O O . ASP A 1 86 ? -2.927 -4.427 -10.842 1.00 91.88 86 ASP A O 1
ATOM 687 N N . ARG A 1 87 ? -3.232 -2.542 -12.034 1.00 91.94 87 ARG A N 1
ATOM 688 C CA . ARG A 1 87 ? -1.887 -2.015 -11.801 1.00 91.94 87 ARG A CA 1
ATOM 689 C C . ARG A 1 87 ? -1.701 -1.602 -10.345 1.00 91.94 87 ARG A C 1
ATOM 691 O O . ARG A 1 87 ? -0.675 -1.950 -9.769 1.00 91.94 87 ARG A O 1
ATOM 698 N N . ASP A 1 88 ? -2.681 -0.922 -9.761 1.00 91.12 88 ASP A N 1
ATOM 699 C CA . ASP A 1 88 ? -2.679 -0.520 -8.354 1.00 91.12 88 ASP A CA 1
ATOM 700 C C . ASP A 1 88 ? -2.510 -1.716 -7.412 1.00 91.12 88 ASP A C 1
ATOM 702 O O . ASP A 1 88 ? -1.573 -1.791 -6.614 1.00 91.12 88 ASP A O 1
ATOM 706 N N . VAL A 1 89 ? -3.376 -2.721 -7.577 1.00 92.69 89 VAL A N 1
ATOM 707 C CA . VAL A 1 89 ? -3.332 -3.960 -6.792 1.00 92.69 89 VAL A CA 1
ATOM 708 C C . VAL A 1 89 ? -1.974 -4.643 -6.948 1.00 92.69 89 VAL A C 1
ATOM 710 O O . VAL A 1 89 ? -1.390 -5.119 -5.972 1.00 92.69 89 VAL A O 1
ATOM 713 N N . ARG A 1 90 ? -1.428 -4.669 -8.169 1.00 93.50 90 ARG A N 1
ATOM 714 C CA . ARG A 1 90 ? -0.105 -5.245 -8.428 1.00 93.50 90 ARG A CA 1
ATOM 715 C C . ARG A 1 90 ? 1.011 -4.478 -7.720 1.00 93.50 90 ARG A C 1
ATOM 717 O O . ARG A 1 90 ? 1.902 -5.120 -7.178 1.00 93.50 90 ARG A O 1
ATOM 724 N N . ILE A 1 91 ? 0.975 -3.149 -7.714 1.00 93.06 91 ILE A N 1
ATOM 725 C CA . ILE A 1 91 ? 1.966 -2.312 -7.025 1.00 93.06 91 ILE A CA 1
ATOM 726 C C . ILE A 1 91 ? 1.928 -2.558 -5.517 1.00 93.06 91 ILE A C 1
ATOM 728 O O . ILE A 1 91 ? 2.971 -2.818 -4.917 1.00 93.06 91 ILE A O 1
ATOM 732 N N . LYS A 1 92 ? 0.733 -2.562 -4.917 1.00 93.69 92 LYS A N 1
ATOM 733 C CA . LYS A 1 92 ? 0.526 -2.864 -3.492 1.00 93.69 92 LYS A CA 1
ATOM 734 C C . LYS A 1 92 ? 1.131 -4.222 -3.118 1.00 93.69 92 LYS A C 1
ATOM 736 O O . LYS A 1 92 ? 1.956 -4.306 -2.209 1.00 93.69 92 LYS A O 1
ATOM 741 N N . ARG A 1 93 ? 0.827 -5.268 -3.892 1.00 94.75 93 ARG A N 1
ATOM 742 C CA . ARG A 1 93 ? 1.410 -6.608 -3.702 1.00 94.75 93 ARG A CA 1
ATOM 743 C C . ARG A 1 93 ? 2.927 -6.632 -3.899 1.00 94.75 93 ARG A C 1
ATOM 745 O O . ARG A 1 93 ? 3.631 -7.244 -3.104 1.00 94.75 93 ARG A O 1
ATOM 752 N N . ALA A 1 94 ? 3.448 -5.952 -4.923 1.00 94.56 94 ALA A N 1
ATOM 753 C CA . ALA A 1 94 ? 4.887 -5.890 -5.198 1.00 94.56 94 ALA A CA 1
ATOM 754 C C . ALA A 1 94 ? 5.678 -5.210 -4.070 1.00 94.56 94 ALA A C 1
ATOM 756 O O . ALA A 1 94 ? 6.841 -5.538 -3.852 1.00 94.56 94 ALA A O 1
ATOM 757 N N . HIS A 1 95 ? 5.046 -4.295 -3.337 1.00 94.38 95 HIS A N 1
ATOM 758 C CA . HIS A 1 95 ? 5.633 -3.652 -2.168 1.00 94.38 95 HIS A CA 1
ATOM 759 C C . HIS A 1 95 ? 5.534 -4.471 -0.875 1.00 94.38 95 HIS A C 1
ATOM 761 O O . HIS A 1 95 ? 6.176 -4.094 0.103 1.00 94.38 95 HIS A O 1
ATOM 767 N N . GLY A 1 96 ? 4.802 -5.591 -0.879 1.00 94.56 96 GLY A N 1
ATOM 768 C CA . GLY A 1 96 ? 4.692 -6.509 0.256 1.00 94.56 96 GLY A CA 1
ATOM 769 C C . GLY A 1 96 ? 3.430 -6.345 1.104 1.00 94.56 96 GLY A C 1
ATOM 770 O O . GLY A 1 96 ? 3.345 -6.951 2.168 1.00 94.56 96 GLY A O 1
ATOM 771 N N . PHE A 1 97 ? 2.444 -5.557 0.662 1.00 95.12 97 PHE A N 1
ATOM 772 C CA . PHE A 1 97 ? 1.156 -5.489 1.356 1.00 95.12 97 PHE A CA 1
ATOM 773 C C . PHE A 1 97 ? 0.372 -6.801 1.185 1.00 95.12 97 PHE A C 1
ATOM 775 O O . PHE A 1 97 ? 0.310 -7.355 0.086 1.00 95.12 97 PHE A O 1
ATOM 782 N N . ALA A 1 98 ? -0.233 -7.283 2.275 1.00 94.75 98 ALA A N 1
ATOM 783 C CA . ALA A 1 98 ? -1.053 -8.495 2.293 1.00 94.75 98 ALA A CA 1
ATOM 784 C C . ALA A 1 98 ? -2.439 -8.257 1.676 1.00 94.75 98 ALA A C 1
ATOM 786 O O . ALA A 1 98 ? -2.997 -7.177 1.829 1.00 94.75 98 ALA A O 1
ATOM 787 N N . ASP A 1 99 ? -3.035 -9.278 1.057 1.00 94.44 99 ASP A N 1
ATOM 788 C CA . ASP A 1 99 ? -4.342 -9.158 0.387 1.00 94.44 99 ASP A CA 1
ATOM 789 C C . ASP A 1 99 ? -5.493 -8.770 1.329 1.00 94.44 99 ASP A C 1
ATOM 791 O O . ASP A 1 99 ? -6.461 -8.165 0.880 1.00 94.44 99 ASP A O 1
ATOM 795 N N . THR A 1 100 ? -5.349 -8.985 2.639 1.00 93.88 100 THR A N 1
ATOM 796 C CA . THR A 1 100 ? -6.300 -8.531 3.667 1.00 93.88 100 THR A CA 1
ATOM 797 C C . THR A 1 100 ? -6.627 -7.036 3.559 1.00 93.88 100 THR A C 1
ATOM 799 O O . THR A 1 100 ? -7.758 -6.635 3.824 1.00 93.88 100 THR A O 1
ATOM 802 N N . ILE A 1 101 ? -5.693 -6.191 3.093 1.00 93.56 101 ILE A N 1
ATOM 803 C CA . ILE A 1 101 ? -5.971 -4.754 2.908 1.00 93.56 101 ILE A CA 1
ATOM 804 C C . ILE A 1 101 ? -7.050 -4.487 1.847 1.00 93.56 101 ILE A C 1
ATOM 806 O O . ILE A 1 101 ? -7.692 -3.438 1.879 1.00 93.56 101 ILE A O 1
ATOM 810 N N . LEU A 1 102 ? -7.218 -5.405 0.888 1.00 91.88 102 LEU A N 1
ATOM 811 C CA . LEU A 1 102 ? -8.227 -5.333 -0.170 1.00 91.88 102 LEU A CA 1
ATOM 812 C C . LEU A 1 102 ? -9.612 -5.713 0.374 1.00 91.88 102 LEU A C 1
ATOM 814 O O . LEU A 1 102 ? -10.624 -5.211 -0.105 1.00 91.88 102 LEU A O 1
ATOM 818 N N . GLU A 1 103 ? -9.643 -6.584 1.382 1.00 90.12 103 GLU A N 1
ATOM 819 C CA . GLU A 1 103 ? -10.855 -7.148 1.985 1.00 90.12 103 GLU A CA 1
ATOM 820 C C . GLU A 1 103 ? -11.410 -6.249 3.099 1.00 90.12 103 GLU A C 1
ATOM 822 O O . GLU A 1 103 ? -12.622 -6.162 3.289 1.00 90.12 103 GLU A O 1
ATOM 827 N N . ASN A 1 104 ? -10.544 -5.499 3.792 1.00 90.56 104 ASN A N 1
ATOM 828 C CA . ASN A 1 104 ? -10.925 -4.635 4.916 1.00 90.56 104 ASN A CA 1
ATOM 829 C C . ASN A 1 104 ? -12.023 -3.604 4.583 1.00 90.56 104 ASN A C 1
ATOM 831 O O . ASN A 1 104 ? -12.729 -3.155 5.489 1.00 90.56 104 ASN A O 1
ATOM 835 N N . ALA A 1 105 ? -12.202 -3.253 3.304 1.00 85.44 105 ALA A N 1
ATOM 836 C CA . ALA A 1 105 ? -13.263 -2.358 2.842 1.00 85.44 105 ALA A CA 1
ATOM 837 C C . ALA A 1 105 ? -14.675 -2.886 3.150 1.00 85.44 105 ALA A C 1
ATOM 839 O O . ALA A 1 105 ? -15.569 -2.096 3.462 1.00 85.44 105 ALA A O 1
ATOM 840 N N . GLU A 1 106 ? -14.870 -4.208 3.136 1.00 83.94 106 GLU A N 1
ATOM 841 C CA . GLU A 1 106 ? -16.143 -4.850 3.493 1.00 83.94 106 GLU A CA 1
ATOM 842 C C . GLU A 1 106 ? -16.580 -4.475 4.918 1.00 83.94 106 GLU A C 1
ATOM 844 O O . GLU A 1 106 ? -17.758 -4.242 5.191 1.00 83.94 106 GLU A O 1
ATOM 849 N N . GLY A 1 107 ? -15.616 -4.341 5.833 1.00 78.44 107 GLY A N 1
ATOM 850 C CA . GLY A 1 107 ? -15.869 -3.962 7.218 1.00 78.44 107 GLY A CA 1
ATOM 851 C C . GLY A 1 107 ? -16.293 -2.503 7.409 1.00 78.44 107 GLY A C 1
ATOM 852 O O . GLY A 1 107 ? -16.864 -2.193 8.455 1.00 78.44 107 GLY A O 1
ATOM 853 N N . VAL A 1 108 ? -16.028 -1.631 6.429 1.00 77.75 108 VAL A N 1
ATOM 854 C CA . VAL A 1 108 ? -16.323 -0.187 6.470 1.00 77.75 108 VAL A CA 1
ATOM 855 C C . VAL A 1 108 ? -17.689 0.110 5.867 1.00 77.75 108 VAL A C 1
ATOM 857 O O . VAL A 1 108 ? -18.497 0.811 6.471 1.00 77.75 108 VAL A O 1
ATOM 860 N N . PHE A 1 109 ? -17.971 -0.444 4.688 1.00 67.88 109 PHE A N 1
ATOM 861 C CA . PHE A 1 109 ? -19.187 -0.154 3.928 1.00 67.88 109 PHE A CA 1
ATOM 862 C C . PHE A 1 109 ? -20.346 -1.084 4.295 1.00 67.88 109 PHE A C 1
ATOM 864 O O . PHE A 1 109 ? -21.012 -1.642 3.421 1.00 67.88 109 PHE A O 1
ATOM 871 N N . ARG A 1 110 ? -20.624 -1.249 5.594 1.00 67.75 110 ARG A N 1
ATOM 872 C CA . ARG A 1 110 ? -21.837 -1.953 6.023 1.00 67.75 110 ARG A CA 1
ATOM 873 C C . ARG A 1 110 ? -23.047 -1.097 5.677 1.00 67.75 110 ARG A C 1
ATOM 875 O O . ARG A 1 110 ? -23.402 -0.175 6.408 1.00 67.75 110 ARG A O 1
ATOM 882 N N . LEU A 1 111 ? -23.687 -1.413 4.557 1.00 57.00 111 LEU A N 1
ATOM 883 C CA . LEU A 1 111 ? -25.064 -1.001 4.342 1.00 57.00 111 LEU A CA 1
ATOM 884 C C . LEU A 1 111 ? -25.903 -1.597 5.485 1.00 57.00 111 LEU A C 1
ATOM 886 O O . LEU A 1 111 ? -25.670 -2.752 5.862 1.00 57.00 111 LEU A O 1
ATOM 890 N N . PRO A 1 112 ? -26.846 -0.841 6.073 1.00 54.59 112 PRO A N 1
ATOM 891 C CA . PRO A 1 112 ? -27.809 -1.441 6.982 1.00 54.59 112 PRO A CA 1
ATOM 892 C C . PRO A 1 112 ? -28.508 -2.609 6.264 1.00 54.59 112 PRO A C 1
ATOM 894 O O . PRO A 1 112 ? -28.696 -2.537 5.045 1.00 54.59 112 PRO A O 1
ATOM 897 N N . PRO A 1 113 ? -28.855 -3.695 6.980 1.00 61.50 113 PRO A N 1
ATOM 898 C CA . PRO A 1 113 ? -29.621 -4.782 6.383 1.00 61.50 113 PRO A CA 1
ATOM 899 C C . PRO A 1 113 ? -30.894 -4.212 5.738 1.00 61.50 113 PRO A C 1
ATOM 901 O O . PRO A 1 113 ? -31.559 -3.371 6.347 1.00 61.50 113 PRO A O 1
ATOM 904 N N . LEU A 1 114 ? -31.156 -4.628 4.492 1.00 54.56 114 LEU A N 1
ATOM 905 C CA . LEU A 1 114 ? -32.340 -4.245 3.711 1.00 54.56 114 LEU A CA 1
ATOM 906 C C . LEU A 1 114 ? -33.636 -4.721 4.374 1.00 54.56 114 LEU A C 1
ATOM 908 O O . LEU A 1 114 ? -33.638 -5.855 4.908 1.00 54.56 114 LEU A O 1
#